Protein AF-A0A1H0DLA9-F1 (afdb_monomer_lite)

Foldseek 3Di:
DDKFKKKKWFFFQFDPPPDDDDFAADVLLVVLLVVCVVVPNDFFDDPVNVVSNFVSFQVFKWKWFADDPLCVVLFFPDDNGIFTFPGKGWQGWGCPVHSFTGTIIMTITIIDGNDDDPFFVSVVVSCVVSVPSLPRIFIGGQTPVRDTDGRSDDSPRIDMGTDDPVCVVDDDDPRPRD

pLDDT: mean 78.32, std 15.7, range [28.97, 94.25]

Radius of gyration: 17.25 Å; chains: 1; bounding box: 46×24×48 Å

Structure (mmCIF, N/CA/C/O backbone):
data_AF-A0A1H0DLA9-F1
#
_entry.id   AF-A0A1H0DLA9-F1
#
loop_
_atom_site.group_PDB
_atom_site.id
_atom_site.type_symbol
_atom_site.label_atom_id
_atom_site.label_alt_id
_atom_site.label_comp_id
_atom_site.label_asym_id
_atom_site.label_entity_id
_atom_site.label_seq_id
_atom_site.pdbx_PDB_ins_code
_atom_site.Cartn_x
_atom_site.Cartn_y
_atom_site.Cartn_z
_atom_site.occupancy
_atom_site.B_iso_or_equiv
_atom_site.auth_seq_id
_atom_site.auth_comp_id
_atom_site.auth_asym_id
_atom_site.auth_atom_id
_atom_site.pdbx_PDB_model_num
ATOM 1 N N . MET A 1 1 ? 17.122 -8.718 -19.135 1.00 86.19 1 MET A N 1
ATOM 2 C CA . MET A 1 1 ? 16.024 -8.644 -18.154 1.00 86.19 1 MET A CA 1
ATOM 3 C C . MET A 1 1 ? 16.635 -8.533 -16.787 1.00 86.19 1 MET A C 1
ATOM 5 O O . MET A 1 1 ? 17.401 -9.409 -16.398 1.00 86.19 1 MET A O 1
ATOM 9 N N . TYR A 1 2 ? 16.353 -7.417 -16.134 1.00 89.50 2 TYR A N 1
ATOM 10 C CA . TYR A 1 2 ? 16.947 -6.996 -14.878 1.00 89.50 2 TYR A CA 1
ATOM 11 C C . TYR A 1 2 ? 15.813 -6.833 -13.876 1.00 89.50 2 TYR A C 1
ATOM 13 O O . TYR A 1 2 ? 14.903 -6.043 -14.105 1.00 89.50 2 TYR A O 1
ATOM 21 N N . VAL A 1 3 ? 15.819 -7.644 -12.820 1.00 90.25 3 VAL A N 1
ATOM 22 C CA . VAL A 1 3 ? 14.791 -7.589 -11.777 1.00 90.25 3 VAL A CA 1
ATOM 23 C C . VAL A 1 3 ? 15.261 -6.629 -10.697 1.00 90.25 3 VAL A C 1
ATOM 25 O O . VAL A 1 3 ? 16.353 -6.801 -10.158 1.00 90.25 3 VAL A O 1
ATOM 28 N N . HIS A 1 4 ? 14.426 -5.649 -10.382 1.00 89.44 4 HIS A N 1
ATOM 29 C CA . HIS A 1 4 ? 14.660 -4.643 -9.362 1.00 89.44 4 HIS A CA 1
ATOM 30 C C . HIS A 1 4 ? 13.571 -4.733 -8.292 1.00 89.44 4 HIS A C 1
ATOM 32 O O . HIS A 1 4 ? 12.384 -4.857 -8.608 1.00 89.44 4 HIS A O 1
ATOM 38 N N . THR A 1 5 ? 13.983 -4.682 -7.027 1.00 91.38 5 THR A N 1
ATOM 39 C CA . THR A 1 5 ? 13.056 -4.519 -5.907 1.00 91.38 5 THR A CA 1
ATOM 40 C C . THR A 1 5 ? 12.785 -3.033 -5.723 1.00 91.38 5 THR A C 1
ATOM 42 O O . THR A 1 5 ? 13.721 -2.248 -5.567 1.00 91.38 5 THR A O 1
ATOM 45 N N . VAL A 1 6 ? 11.509 -2.664 -5.744 1.00 89.12 6 VAL A N 1
ATOM 46 C CA . VAL A 1 6 ? 11.050 -1.280 -5.614 1.00 89.12 6 VAL A CA 1
ATOM 47 C C . VAL A 1 6 ? 10.105 -1.187 -4.422 1.00 89.12 6 VAL A C 1
ATOM 49 O O . VAL A 1 6 ? 9.201 -2.012 -4.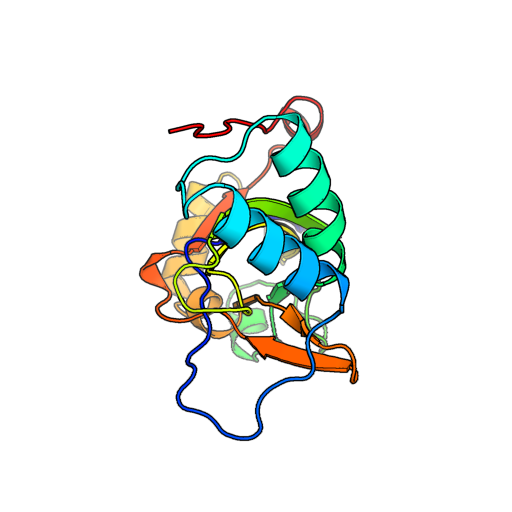297 1.00 89.12 6 VAL A O 1
ATOM 52 N N . ILE A 1 7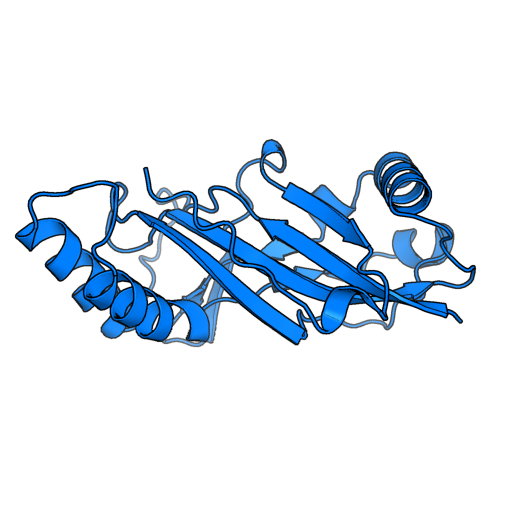 ? 10.290 -0.190 -3.560 1.00 90.00 7 ILE A N 1
ATOM 53 C CA . ILE A 1 7 ? 9.337 0.171 -2.508 1.00 90.00 7 ILE A CA 1
ATOM 54 C C . ILE A 1 7 ? 8.516 1.355 -2.981 1.00 90.00 7 ILE A C 1
ATOM 56 O O . ILE A 1 7 ? 9.065 2.404 -3.286 1.00 90.00 7 ILE A O 1
ATOM 60 N N . ALA A 1 8 ? 7.200 1.200 -2.981 1.00 86.88 8 ALA A N 1
ATOM 61 C CA . ALA A 1 8 ? 6.273 2.314 -3.063 1.00 86.88 8 ALA A CA 1
ATOM 62 C C . ALA A 1 8 ? 5.892 2.747 -1.647 1.00 86.88 8 ALA A C 1
ATOM 64 O O . ALA A 1 8 ? 5.373 1.951 -0.862 1.00 86.88 8 ALA A O 1
ATOM 65 N N . ARG A 1 9 ? 6.112 4.010 -1.312 1.00 87.19 9 ARG A N 1
ATOM 66 C CA . ARG A 1 9 ? 5.532 4.678 -0.155 1.00 87.19 9 ARG A CA 1
ATOM 67 C C . ARG A 1 9 ? 4.207 5.301 -0.567 1.00 87.19 9 ARG A C 1
ATOM 69 O O . ARG A 1 9 ? 4.165 6.262 -1.322 1.00 87.19 9 ARG A O 1
ATOM 76 N N . LEU A 1 10 ? 3.133 4.768 -0.011 1.00 85.00 10 LEU A N 1
ATOM 77 C CA . LEU A 1 10 ? 1.751 5.115 -0.314 1.00 85.00 10 LEU A CA 1
ATOM 78 C C . LEU A 1 10 ? 1.228 5.952 0.853 1.00 85.00 10 LEU A C 1
ATOM 80 O O . LEU A 1 10 ? 1.213 5.461 1.985 1.00 85.00 10 LEU A O 1
ATOM 84 N N . LYS A 1 11 ? 0.864 7.218 0.631 1.00 81.44 11 LYS A N 1
ATOM 85 C CA . LYS A 1 11 ? 0.416 8.123 1.704 1.00 81.44 11 LYS A CA 1
ATOM 86 C C . LYS A 1 11 ? -1.054 8.479 1.558 1.00 81.44 11 LYS A C 1
ATOM 88 O O . LYS A 1 11 ? -1.512 8.776 0.464 1.00 81.44 11 LYS A O 1
ATOM 93 N N . ASN A 1 12 ? -1.729 8.567 2.703 1.00 73.81 12 ASN A N 1
ATOM 94 C CA . ASN A 1 12 ? -3.066 9.147 2.853 1.00 73.81 12 ASN A CA 1
ATOM 95 C C . ASN A 1 12 ? -4.151 8.538 1.952 1.00 73.81 12 ASN A C 1
ATOM 97 O O . ASN A 1 12 ? -5.107 9.231 1.613 1.00 73.81 12 ASN A O 1
ATOM 101 N N . GLY A 1 13 ? -4.046 7.255 1.608 1.00 72.69 13 GLY A N 1
ATOM 102 C CA . GLY A 1 13 ? -5.104 6.593 0.857 1.00 72.69 13 GLY A CA 1
ATOM 103 C C . GLY A 1 13 ? -6.403 6.608 1.662 1.00 72.69 13 GLY A C 1
ATOM 104 O O . GLY A 1 13 ? -6.404 6.179 2.819 1.00 72.69 13 GLY A O 1
ATOM 105 N N . SER A 1 14 ? -7.488 7.139 1.095 1.00 67.94 14 SER A N 1
ATOM 106 C CA . SER A 1 14 ? -8.775 7.323 1.783 1.00 67.94 14 SER A CA 1
ATOM 107 C C . SER A 1 14 ? -9.962 7.133 0.846 1.00 67.94 14 SER A C 1
ATOM 109 O O . SER A 1 14 ? -9.882 7.482 -0.326 1.00 67.94 14 SER A O 1
ATOM 111 N N . ALA A 1 15 ? -11.052 6.582 1.389 1.00 62.69 15 ALA A N 1
ATOM 112 C CA . ALA A 1 15 ? -12.302 6.349 0.679 1.00 62.69 15 ALA A CA 1
ATOM 113 C C . ALA A 1 15 ? -12.973 7.632 0.240 1.00 62.69 15 ALA A C 1
ATOM 115 O O . ALA A 1 15 ? -13.315 8.474 1.070 1.00 62.69 15 ALA A O 1
ATOM 116 N N . ASP A 1 16 ? -13.231 7.718 -1.065 1.00 61.09 16 ASP A N 1
ATOM 117 C CA . ASP A 1 16 ? -14.283 8.574 -1.578 1.00 61.09 16 ASP A CA 1
ATOM 118 C C . ASP A 1 16 ? -15.630 7.953 -1.178 1.00 61.09 16 ASP A C 1
ATOM 120 O O . ASP A 1 16 ? -16.156 7.036 -1.804 1.00 61.09 16 ASP A O 1
ATOM 124 N N . LEU A 1 17 ? -16.158 8.407 -0.041 1.00 55.44 17 LEU A N 1
ATOM 125 C CA . LEU A 1 17 ? -17.400 7.906 0.557 1.00 55.44 17 LEU A CA 1
ATOM 126 C C . LEU A 1 17 ? -18.661 8.426 -0.156 1.00 55.44 17 LEU A C 1
ATOM 128 O O . LEU A 1 17 ? -19.755 8.356 0.408 1.00 55.44 17 LEU A O 1
ATOM 132 N N . THR A 1 18 ? -18.526 8.999 -1.355 1.00 56.22 18 THR A N 1
ATOM 133 C CA . THR A 1 18 ? -19.664 9.500 -2.137 1.00 56.22 18 THR A CA 1
ATOM 134 C C . THR A 1 18 ? -20.346 8.423 -2.985 1.00 56.22 18 THR A C 1
ATOM 136 O O . THR A 1 18 ? -21.445 8.668 -3.488 1.00 56.22 18 THR A O 1
ATOM 139 N N . GLU A 1 19 ? -19.758 7.227 -3.098 1.00 53.44 19 GLU A N 1
ATOM 140 C CA . GLU A 1 19 ? -20.277 6.132 -3.924 1.00 53.44 19 GLU A CA 1
ATOM 141 C C . GLU A 1 19 ? -21.130 5.121 -3.129 1.00 53.44 19 GLU A C 1
ATOM 143 O O . GLU A 1 19 ? -20.795 4.712 -2.017 1.00 53.44 19 GLU A O 1
ATOM 148 N N . ASP A 1 20 ? -22.258 4.715 -3.720 1.00 52.84 20 ASP A N 1
ATOM 149 C CA . ASP A 1 20 ? -23.177 3.677 -3.229 1.00 52.84 20 ASP A CA 1
ATOM 150 C C . ASP A 1 20 ? -23.024 2.456 -4.163 1.00 52.84 20 ASP A C 1
ATOM 152 O O . ASP A 1 20 ? -23.007 2.649 -5.386 1.00 52.84 20 ASP A O 1
ATOM 156 N N . PRO A 1 21 ? -22.920 1.204 -3.672 1.00 57.09 21 PRO A N 1
ATOM 157 C CA . PRO A 1 21 ? -23.292 0.709 -2.346 1.00 57.09 21 PRO A CA 1
ATOM 158 C C . PRO A 1 21 ? -22.235 0.875 -1.243 1.00 57.09 21 PRO A C 1
ATOM 160 O O . PRO A 1 21 ? -21.035 0.778 -1.478 1.00 57.09 21 PRO A O 1
ATOM 163 N N . THR A 1 22 ? -22.705 0.998 0.004 1.00 64.50 22 THR A N 1
ATOM 164 C CA . THR A 1 22 ? -21.841 0.950 1.200 1.00 64.50 22 THR A CA 1
ATOM 165 C C . THR A 1 22 ? -21.067 -0.385 1.277 1.00 64.50 22 THR A C 1
ATOM 167 O O . THR A 1 22 ? -21.701 -1.444 1.307 1.00 64.50 22 THR A O 1
ATOM 170 N N . PRO A 1 23 ? -19.724 -0.368 1.366 1.00 67.38 23 PRO A N 1
ATOM 171 C CA . PRO A 1 23 ? -18.901 -1.578 1.329 1.00 67.38 23 PRO A CA 1
ATOM 172 C C . PRO A 1 23 ? -19.047 -2.464 2.579 1.00 67.38 23 PRO A C 1
ATOM 174 O O . PRO A 1 23 ? -19.209 -1.971 3.701 1.00 67.38 23 PRO A O 1
ATOM 177 N N . ILE A 1 24 ? -18.932 -3.790 2.403 1.00 76.75 24 ILE A N 1
ATOM 178 C CA . ILE A 1 24 ? -18.929 -4.758 3.514 1.00 76.75 24 ILE A CA 1
ATOM 179 C C . ILE A 1 24 ? -17.506 -4.893 4.060 1.00 76.75 24 ILE A C 1
ATOM 181 O O . ILE A 1 24 ? -16.666 -5.622 3.527 1.00 76.75 24 ILE A O 1
ATOM 185 N N . LEU A 1 25 ? -17.235 -4.183 5.153 1.00 77.06 25 LEU A N 1
ATOM 186 C CA . LEU A 1 25 ? -15.917 -4.186 5.778 1.00 77.06 25 LEU A CA 1
ATOM 187 C C . LEU A 1 25 ? -15.705 -5.408 6.678 1.00 77.06 25 LEU A C 1
ATOM 189 O O . LEU A 1 25 ? -16.633 -5.840 7.369 1.00 77.06 25 LEU A O 1
ATOM 193 N N . PRO A 1 26 ? -14.467 -5.922 6.761 1.00 82.94 26 PRO A N 1
ATOM 194 C CA . PRO A 1 26 ? -14.133 -6.977 7.702 1.00 82.94 26 PRO A CA 1
ATOM 195 C C . PRO A 1 26 ? -14.447 -6.570 9.155 1.00 82.94 26 PRO A C 1
ATOM 197 O O . PRO A 1 26 ? -14.106 -5.458 9.569 1.00 82.94 26 PRO A O 1
ATOM 200 N N . PRO A 1 27 ? -14.989 -7.473 9.998 1.00 86.06 27 PRO A N 1
ATOM 201 C CA . PRO A 1 27 ? -15.303 -7.174 11.400 1.00 86.06 27 PRO A CA 1
ATOM 202 C C . PRO A 1 27 ? -14.125 -6.614 12.213 1.00 86.06 27 PRO A C 1
ATOM 204 O O . PRO A 1 27 ? -14.321 -5.818 13.131 1.00 86.06 27 PRO A O 1
ATOM 207 N N . ALA A 1 28 ? -12.896 -7.006 11.865 1.00 87.81 28 ALA A N 1
ATOM 208 C CA . ALA A 1 28 ? -11.677 -6.525 12.510 1.00 87.81 28 ALA A CA 1
ATOM 209 C C . ALA A 1 28 ? -11.460 -5.012 12.309 1.00 87.81 28 ALA A C 1
ATOM 211 O O . ALA A 1 28 ? -10.977 -4.333 13.217 1.00 87.81 28 ALA A O 1
ATOM 212 N N . ILE A 1 29 ? -11.879 -4.471 11.160 1.00 88.44 29 ILE A N 1
ATOM 213 C CA . ILE A 1 29 ? -11.803 -3.041 10.846 1.00 88.44 29 ILE A CA 1
ATOM 214 C C . ILE A 1 29 ? -12.765 -2.253 11.747 1.00 88.44 29 ILE A C 1
ATOM 216 O O . ILE A 1 29 ? -12.348 -1.294 12.397 1.00 88.44 29 ILE A O 1
ATOM 220 N N . PHE A 1 30 ? -14.006 -2.726 11.914 1.00 88.31 30 PHE A N 1
ATOM 221 C CA . PHE A 1 30 ? -14.969 -2.119 12.846 1.00 88.31 30 PHE A CA 1
ATOM 222 C C . PHE A 1 30 ? -14.485 -2.147 14.303 1.00 88.31 30 PHE A C 1
ATOM 224 O O . PHE A 1 30 ? -14.713 -1.208 15.066 1.00 88.31 30 PHE A O 1
ATOM 231 N N . GLN A 1 31 ? -13.788 -3.209 14.716 1.00 90.94 31 GLN A N 1
ATOM 232 C CA . GLN A 1 31 ? -13.202 -3.272 16.057 1.00 90.94 31 GLN A CA 1
ATOM 233 C C . GLN A 1 31 ? -12.095 -2.225 16.249 1.00 90.94 31 GLN A C 1
ATOM 235 O O . GLN A 1 31 ? -12.008 -1.625 17.321 1.00 90.94 31 GLN A O 1
ATOM 240 N N . CYS A 1 32 ? -11.279 -1.971 15.221 1.00 92.38 32 CYS A N 1
ATOM 241 C CA . CYS A 1 32 ? -10.272 -0.909 15.246 1.00 92.38 32 CYS A CA 1
ATOM 242 C C . CYS A 1 32 ? -10.908 0.487 15.306 1.00 92.38 32 CYS A C 1
ATOM 244 O O . CYS A 1 32 ? -10.464 1.320 16.099 1.00 92.38 32 CYS A O 1
ATOM 246 N N . GLU A 1 33 ? -11.972 0.727 14.536 1.00 91.44 33 GLU A N 1
ATOM 247 C CA . GLU A 1 33 ? -12.733 1.979 14.577 1.00 91.44 33 GLU A CA 1
ATOM 248 C C . GLU A 1 33 ? -13.316 2.220 15.978 1.00 91.44 33 GLU A C 1
ATOM 250 O O . GLU A 1 33 ? -13.123 3.281 16.574 1.00 91.44 33 GLU A O 1
ATOM 255 N N . LYS A 1 34 ? -13.960 1.206 16.567 1.00 91.94 34 LYS A N 1
ATOM 256 C CA . LYS A 1 34 ? -14.512 1.298 17.923 1.00 91.94 34 LYS A CA 1
ATOM 257 C C . LYS A 1 34 ? -13.426 1.586 18.960 1.00 91.94 34 LYS A C 1
ATOM 259 O O . LYS A 1 34 ? -13.598 2.469 19.799 1.00 91.94 34 LYS A O 1
ATOM 264 N N . LEU A 1 35 ? -12.286 0.899 18.872 1.00 93.06 35 LEU A N 1
ATOM 265 C CA . LEU A 1 35 ? -11.129 1.161 19.729 1.00 93.06 35 LEU A CA 1
ATOM 266 C C . LEU A 1 35 ? -10.632 2.609 19.574 1.00 93.06 35 LEU A C 1
ATOM 268 O O . LEU A 1 35 ? -10.275 3.252 20.565 1.00 93.06 35 LEU A O 1
ATOM 272 N N . TRP A 1 36 ? -10.629 3.140 18.346 1.00 92.25 36 TRP A N 1
ATOM 273 C CA . TRP A 1 36 ? -10.286 4.534 18.056 1.00 92.25 36 TRP A CA 1
ATOM 274 C C . TRP A 1 36 ? -11.281 5.538 18.663 1.00 92.25 36 TRP A C 1
ATOM 276 O O . TRP A 1 36 ? -10.884 6.591 19.175 1.00 92.25 36 TRP A O 1
ATOM 286 N N . GLN A 1 37 ? -12.570 5.204 18.677 1.00 91.06 37 GLN A N 1
ATOM 287 C CA . GLN A 1 37 ? -13.597 6.014 19.330 1.00 91.06 37 GLN A CA 1
ATOM 288 C C . GLN A 1 37 ? -13.459 5.980 20.864 1.00 91.06 37 GLN A C 1
ATOM 290 O O . GLN A 1 37 ? -13.433 7.037 21.497 1.00 91.06 37 GLN A O 1
ATOM 295 N N . GLU A 1 38 ? -13.293 4.795 21.462 1.00 92.88 38 GLU A N 1
ATOM 296 C CA . GLU A 1 38 ? -13.195 4.589 22.919 1.00 92.88 38 GLU A CA 1
ATOM 297 C C . GLU A 1 38 ? -11.980 5.297 23.544 1.00 92.88 38 GLU A C 1
ATOM 299 O O . GLU A 1 38 ? -12.041 5.784 24.674 1.00 92.88 38 GLU A O 1
ATOM 304 N N . ARG A 1 39 ? -10.883 5.438 22.792 1.00 89.44 39 ARG A N 1
ATOM 305 C CA . ARG A 1 39 ? -9.683 6.186 23.217 1.00 89.44 39 ARG A CA 1
ATOM 306 C C . ARG A 1 39 ? -9.783 7.707 23.034 1.00 89.44 39 ARG A C 1
ATOM 308 O O . ARG A 1 39 ? -8.787 8.409 23.231 1.00 89.44 39 ARG A O 1
ATOM 315 N N . GLY A 1 40 ? -10.946 8.218 22.629 1.00 90.62 40 GLY A N 1
ATOM 316 C CA . GLY A 1 40 ? -11.187 9.645 22.426 1.00 90.62 40 GLY A CA 1
ATOM 317 C C . GLY A 1 40 ? -10.586 10.199 21.135 1.00 90.62 40 GLY A C 1
ATOM 318 O O . GLY A 1 40 ? -10.125 11.338 21.135 1.00 90.62 40 GLY A O 1
ATOM 319 N N . ARG A 1 41 ? -10.563 9.405 20.052 1.00 88.38 41 ARG A N 1
ATOM 320 C CA . ARG A 1 41 ? -10.183 9.849 18.694 1.00 88.38 41 ARG A CA 1
ATOM 321 C C . ARG A 1 41 ? -8.776 10.451 18.591 1.00 88.38 41 ARG A C 1
ATOM 323 O O . ARG A 1 41 ? -8.526 11.396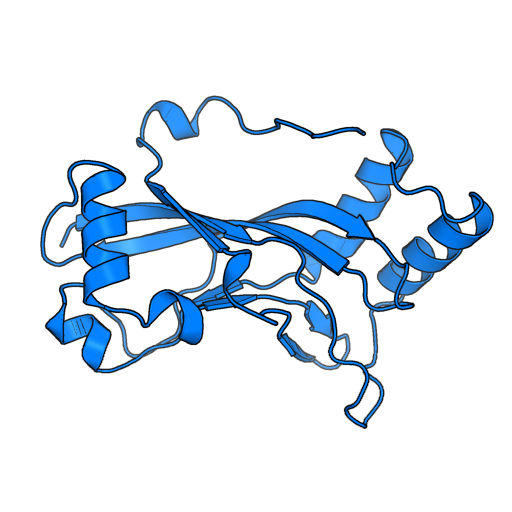 17.847 1.00 88.38 41 ARG A O 1
ATOM 330 N N . ARG A 1 42 ? -7.835 9.923 19.377 1.00 86.19 42 ARG A N 1
ATOM 331 C CA . ARG A 1 42 ? -6.430 10.359 19.343 1.00 86.19 42 ARG A CA 1
ATOM 332 C C . ARG A 1 42 ? -5.766 9.933 18.033 1.00 86.19 42 ARG A C 1
ATOM 334 O O . ARG A 1 42 ? -5.995 8.821 17.565 1.00 86.19 42 ARG A O 1
ATOM 341 N N . ARG A 1 43 ? -4.901 10.799 17.495 1.00 81.19 43 ARG A N 1
ATOM 342 C CA . ARG A 1 43 ? -4.171 10.566 16.236 1.00 81.19 43 ARG A CA 1
ATOM 343 C C . ARG A 1 43 ? -3.146 9.434 16.339 1.00 81.19 43 ARG A C 1
ATOM 345 O O . ARG A 1 43 ? -3.154 8.528 15.520 1.00 81.19 43 ARG A O 1
ATOM 352 N N . SER A 1 44 ? -2.301 9.449 17.366 1.00 86.25 44 SER A N 1
ATOM 353 C CA . SER A 1 44 ? -1.260 8.434 17.567 1.00 86.25 44 SER A CA 1
ATOM 354 C C . SER A 1 44 ? -1.795 7.212 18.290 1.00 86.25 44 SER A C 1
ATOM 356 O O . SER A 1 44 ? -2.633 7.358 19.172 1.00 86.25 44 SER A O 1
ATOM 358 N N . TRP A 1 45 ? -1.312 6.011 17.968 1.00 87.62 45 TRP A N 1
ATOM 359 C CA . TRP A 1 45 ? -1.630 4.750 18.655 1.00 87.62 45 TRP A CA 1
ATOM 360 C C . TRP A 1 45 ? -0.590 4.422 19.733 1.00 87.62 45 TRP A C 1
ATOM 362 O O . TRP A 1 45 ? 0.590 4.720 19.564 1.00 87.62 45 TRP A O 1
ATOM 372 N N . SER A 1 46 ? -0.995 3.795 20.847 1.00 91.75 46 SER A N 1
ATOM 373 C CA . SER A 1 46 ? 0.001 3.190 21.745 1.00 91.75 46 SER A CA 1
ATOM 374 C C . SER A 1 46 ? 0.647 1.984 21.055 1.00 91.75 46 SER A C 1
ATOM 376 O O . SER A 1 46 ? 0.049 1.400 20.157 1.00 91.75 46 SER A O 1
ATOM 378 N N . LYS A 1 47 ? 1.846 1.568 21.479 1.00 91.12 47 LYS A N 1
ATOM 379 C CA . LYS A 1 47 ? 2.581 0.468 20.828 1.00 91.12 47 LYS A CA 1
ATOM 380 C C . LYS A 1 47 ? 1.767 -0.831 20.717 1.00 91.12 47 LYS A C 1
ATOM 382 O O . LYS A 1 47 ? 1.768 -1.467 19.670 1.00 91.12 47 LYS A O 1
ATOM 387 N N . GLU A 1 48 ? 1.068 -1.213 21.783 1.00 92.44 48 GLU A N 1
ATOM 388 C CA . GLU A 1 48 ? 0.239 -2.427 21.815 1.00 92.44 48 GLU A CA 1
ATOM 389 C C . GLU A 1 48 ? -1.000 -2.296 20.925 1.00 92.44 48 GLU A C 1
ATOM 391 O O . GLU A 1 48 ? -1.318 -3.205 20.163 1.00 92.44 48 GLU A O 1
ATOM 396 N N . GLN A 1 49 ? -1.664 -1.136 20.967 1.00 91.44 49 GLN A N 1
ATOM 397 C CA . GLN A 1 49 ? -2.820 -0.861 20.113 1.00 91.44 49 GLN A CA 1
ATOM 398 C C . GLN A 1 49 ? -2.419 -0.808 18.641 1.00 91.44 49 GLN A C 1
ATOM 400 O O . GLN A 1 49 ? -3.141 -1.318 17.797 1.00 91.44 49 GLN A O 1
ATOM 405 N N . TRP A 1 50 ? -1.257 -0.234 18.334 1.00 93.38 50 TRP A N 1
ATOM 406 C CA . TRP A 1 50 ? -0.727 -0.196 16.981 1.00 93.38 50 TRP A CA 1
ATOM 407 C C . TRP A 1 50 ? -0.442 -1.596 16.452 1.00 93.38 50 TRP A C 1
ATOM 409 O O . TRP A 1 50 ? -0.839 -1.910 15.338 1.00 93.38 50 TRP A O 1
ATOM 419 N N . ALA A 1 51 ? 0.182 -2.459 17.258 1.00 92.81 51 ALA A N 1
ATOM 420 C CA . ALA A 1 51 ? 0.420 -3.846 16.870 1.00 92.81 51 ALA A CA 1
ATOM 421 C C . ALA A 1 51 ? -0.890 -4.583 16.545 1.00 92.81 51 ALA A C 1
ATOM 423 O O . ALA A 1 51 ? -0.939 -5.319 15.561 1.00 92.81 51 ALA A O 1
ATOM 424 N N . TYR A 1 52 ? -1.944 -4.343 17.334 1.00 94.06 52 TYR A N 1
ATOM 425 C CA . TYR A 1 52 ? -3.283 -4.874 17.080 1.00 94.06 52 TYR A CA 1
ATOM 426 C C . TYR A 1 52 ? -3.914 -4.308 15.799 1.00 94.06 52 TYR A C 1
ATOM 428 O O . TYR A 1 52 ? -4.374 -5.069 14.955 1.00 94.06 52 TYR A O 1
ATOM 436 N N . VAL A 1 53 ? -3.915 -2.982 15.629 1.00 93.75 53 VAL A N 1
ATOM 437 C CA . VAL A 1 53 ? -4.462 -2.325 14.430 1.00 93.75 53 VAL A CA 1
ATOM 438 C C . VAL A 1 53 ? -3.750 -2.842 13.187 1.00 93.75 53 VAL A C 1
ATOM 440 O O . VAL A 1 53 ? -4.393 -3.225 12.218 1.00 93.75 53 VAL A O 1
ATOM 443 N N . ARG A 1 54 ? -2.423 -2.934 13.239 1.00 94.25 54 ARG A N 1
ATOM 444 C CA . ARG A 1 54 ? -1.607 -3.423 12.138 1.00 94.25 54 ARG A CA 1
ATOM 445 C C . ARG A 1 54 ? -1.965 -4.858 11.751 1.00 94.25 54 ARG A C 1
ATOM 447 O O . ARG A 1 54 ? -2.252 -5.105 10.586 1.00 94.25 54 ARG A O 1
ATOM 454 N N . SER A 1 55 ? -2.022 -5.783 12.713 1.00 93.25 55 SER A N 1
ATOM 455 C CA . SER A 1 55 ? -2.377 -7.180 12.424 1.00 93.25 55 SER A CA 1
ATOM 456 C C . SER A 1 55 ? -3.821 -7.359 11.952 1.00 93.25 55 SER A C 1
ATOM 458 O O . SER A 1 55 ? -4.114 -8.334 11.263 1.00 93.25 55 SER A O 1
ATOM 460 N N . ALA A 1 56 ? -4.717 -6.439 12.315 1.00 92.94 56 ALA A N 1
ATOM 461 C CA . ALA A 1 56 ? -6.107 -6.446 11.886 1.00 92.94 56 ALA A CA 1
ATOM 462 C C . ALA A 1 56 ? -6.313 -5.844 10.489 1.00 92.94 56 ALA A C 1
ATOM 464 O O . ALA A 1 56 ? -7.191 -6.320 9.778 1.00 92.94 56 ALA A O 1
ATOM 465 N N . VAL A 1 57 ? -5.545 -4.812 10.119 1.00 91.38 57 VAL A N 1
ATOM 466 C CA . VAL A 1 57 ? -5.734 -3.999 8.903 1.00 91.38 57 VAL A CA 1
ATOM 467 C C . VAL A 1 57 ? -4.868 -4.492 7.740 1.00 91.38 57 VAL A C 1
ATOM 469 O O . VAL A 1 57 ? -5.391 -4.648 6.641 1.00 91.38 57 VAL A O 1
ATOM 472 N N . GLU A 1 58 ? -3.579 -4.785 7.964 1.00 92.31 58 GLU A N 1
ATOM 473 C CA . GLU A 1 58 ? -2.631 -5.190 6.903 1.00 92.31 58 GLU A CA 1
ATOM 474 C C . GLU A 1 58 ? -3.109 -6.352 6.016 1.00 92.31 58 GLU A C 1
ATOM 476 O O . GLU A 1 58 ? -2.929 -6.256 4.804 1.00 92.31 58 GLU A O 1
ATOM 481 N N . PRO A 1 59 ? -3.743 -7.424 6.542 1.00 91.69 59 PRO A N 1
ATOM 482 C CA . PRO A 1 59 ? -4.184 -8.549 5.711 1.00 91.69 59 PRO A CA 1
ATOM 483 C C . PRO A 1 59 ? -5.227 -8.184 4.650 1.00 91.69 59 PRO A C 1
ATOM 485 O O . PRO A 1 59 ? -5.428 -8.940 3.701 1.00 91.69 59 PRO A O 1
ATOM 488 N N . TRP A 1 60 ? -5.901 -7.049 4.827 1.00 90.00 60 TRP A N 1
ATOM 489 C CA . TRP A 1 60 ? -6.916 -6.551 3.906 1.00 90.00 60 TRP A CA 1
ATOM 490 C C . TRP A 1 60 ? -6.343 -5.569 2.898 1.00 90.00 60 TRP A C 1
ATOM 492 O O . TRP A 1 60 ? -7.066 -5.151 2.007 1.00 90.00 60 TRP A O 1
ATOM 502 N N . LEU A 1 61 ? -5.072 -5.190 3.010 1.00 90.12 61 LEU A N 1
ATOM 503 C CA . LEU A 1 61 ? -4.465 -4.279 2.056 1.00 90.12 61 LEU A CA 1
ATOM 504 C C . LEU A 1 61 ? -4.095 -5.008 0.769 1.00 90.12 61 LEU A C 1
ATOM 506 O O . LEU A 1 61 ? -3.644 -6.158 0.780 1.00 90.12 61 LEU A O 1
ATOM 510 N N . TYR A 1 62 ? -4.234 -4.306 -0.346 1.00 90.88 62 TYR A N 1
ATOM 511 C CA . TYR A 1 62 ? -3.643 -4.705 -1.612 1.00 90.88 62 TYR A CA 1
ATOM 512 C C . TYR A 1 62 ? -2.911 -3.522 -2.229 1.00 90.88 62 TYR A C 1
ATOM 514 O O . TYR A 1 62 ? -3.285 -2.374 -2.019 1.00 90.88 62 TYR A O 1
ATOM 522 N N . ALA A 1 63 ? -1.876 -3.826 -3.001 1.00 89.88 63 ALA A N 1
ATOM 523 C CA . ALA A 1 63 ? -1.202 -2.882 -3.867 1.00 89.88 63 ALA A CA 1
ATOM 524 C C . ALA A 1 63 ? -0.810 -3.634 -5.139 1.00 89.88 63 ALA A C 1
ATOM 526 O O . ALA A 1 63 ? -0.263 -4.743 -5.064 1.00 89.88 63 ALA A O 1
ATOM 527 N N . ARG A 1 64 ? -1.127 -3.070 -6.299 1.00 90.81 64 ARG A N 1
ATOM 528 C CA . ARG A 1 64 ? -0.791 -3.656 -7.595 1.00 90.81 64 ARG A CA 1
ATOM 529 C C . ARG A 1 64 ? -0.529 -2.581 -8.629 1.00 90.81 64 ARG A C 1
ATOM 531 O O . ARG A 1 64 ? -1.057 -1.486 -8.524 1.00 90.81 64 ARG A O 1
ATOM 538 N N . ILE A 1 65 ? 0.257 -2.939 -9.629 1.00 87.62 65 ILE A N 1
ATOM 539 C CA . ILE A 1 65 ? 0.500 -2.115 -10.805 1.00 87.62 65 ILE A CA 1
ATOM 540 C C . ILE A 1 65 ? -0.210 -2.803 -11.971 1.00 87.62 65 ILE A C 1
ATOM 542 O O . ILE A 1 65 ? 0.121 -3.950 -12.291 1.00 87.62 65 ILE A O 1
ATOM 546 N N . GLU A 1 66 ? -1.227 -2.158 -12.537 1.00 86.50 66 GLU A N 1
ATOM 547 C CA . GLU A 1 66 ? -1.979 -2.683 -13.684 1.00 86.50 66 GLU A CA 1
ATOM 548 C C . GLU A 1 66 ? -1.120 -2.724 -14.960 1.00 86.50 66 GLU A C 1
ATOM 550 O O . GLU A 1 66 ? -0.122 -2.017 -15.023 1.00 86.50 66 GLU A O 1
ATOM 555 N N . PRO A 1 67 ? -1.438 -3.558 -15.971 1.00 78.31 67 PRO A N 1
ATOM 556 C CA . PRO A 1 67 ? -0.809 -3.501 -17.291 1.00 78.31 67 PRO A CA 1
ATOM 557 C C . PRO A 1 67 ? -1.261 -2.302 -18.122 1.00 78.31 67 PRO A C 1
ATOM 559 O O . PRO A 1 67 ? -2.455 -2.106 -18.293 1.00 78.31 67 PRO A O 1
ATOM 562 N N . GLU A 1 68 ? -0.317 -1.647 -18.798 1.00 73.81 68 GLU A N 1
ATOM 563 C CA . GLU A 1 68 ? -0.569 -0.747 -19.925 1.00 73.81 68 GLU A CA 1
ATOM 564 C C . GLU A 1 68 ? 0.425 -1.044 -21.053 1.00 73.81 68 GLU A C 1
ATOM 566 O O . GLU A 1 68 ? 1.567 -1.467 -20.823 1.00 73.81 68 GLU A O 1
ATOM 571 N N . ASP A 1 69 ? 0.013 -0.799 -22.296 1.00 69.25 69 ASP A N 1
ATOM 572 C CA . ASP A 1 69 ? 0.849 -1.038 -23.482 1.00 69.25 69 ASP A CA 1
ATOM 573 C C . ASP A 1 69 ? 2.145 -0.201 -23.455 1.00 69.25 69 ASP A C 1
ATOM 575 O O . ASP A 1 69 ? 3.219 -0.673 -23.850 1.00 69.25 69 ASP A O 1
ATOM 579 N N . VAL A 1 70 ? 2.066 1.002 -22.877 1.00 67.62 70 VAL A N 1
ATOM 580 C CA . VAL A 1 70 ? 3.164 1.971 -22.717 1.00 67.62 70 VAL A CA 1
ATOM 581 C C . VAL A 1 70 ? 4.303 1.432 -21.829 1.00 67.62 70 VAL A C 1
ATOM 583 O O . VAL A 1 70 ? 5.444 1.897 -21.923 1.00 67.62 70 VAL A O 1
ATOM 586 N N . HIS A 1 71 ? 4.055 0.398 -21.012 1.00 67.25 71 HIS A N 1
ATOM 587 C CA . HIS A 1 71 ? 5.082 -0.218 -20.154 1.00 67.25 71 HIS A CA 1
ATOM 588 C C . HIS A 1 71 ? 6.198 -0.844 -20.982 1.00 67.25 71 HIS A C 1
ATOM 590 O O . HIS A 1 71 ? 7.381 -0.666 -20.677 1.00 67.25 71 HIS A O 1
ATOM 596 N N . ARG A 1 72 ? 5.821 -1.529 -22.071 1.00 64.69 72 ARG A N 1
ATOM 597 C CA . ARG A 1 72 ? 6.776 -2.184 -22.973 1.00 64.69 72 ARG A CA 1
ATOM 598 C C . ARG A 1 72 ? 7.623 -1.165 -23.724 1.00 64.69 72 ARG A C 1
ATOM 600 O O . ARG A 1 72 ? 8.813 -1.399 -23.908 1.00 64.69 72 ARG A O 1
ATOM 607 N N . GLU A 1 73 ? 7.025 -0.049 -24.132 1.00 72.00 73 GLU A N 1
ATOM 608 C CA . GLU A 1 73 ? 7.707 0.999 -24.901 1.00 72.00 73 GLU A CA 1
ATOM 609 C C . GLU A 1 73 ? 8.815 1.686 -24.093 1.00 72.00 73 GLU A C 1
ATOM 611 O O . GLU A 1 73 ? 9.826 2.101 -24.657 1.00 72.00 73 GLU A O 1
ATOM 616 N N . ASN A 1 74 ? 8.669 1.727 -22.766 1.00 74.75 74 ASN A N 1
ATOM 617 C CA . ASN A 1 74 ? 9.598 2.413 -21.870 1.00 74.75 74 ASN A CA 1
ATOM 618 C C . ASN A 1 74 ? 10.537 1.476 -21.100 1.00 74.75 74 ASN A C 1
ATOM 620 O O . ASN A 1 74 ? 11.270 1.916 -20.209 1.00 74.75 74 ASN A O 1
ATOM 624 N N . GLY A 1 75 ? 10.568 0.197 -21.477 1.00 77.94 75 GLY A N 1
ATOM 625 C CA . GLY A 1 75 ? 11.533 -0.778 -20.977 1.00 77.94 75 GLY A CA 1
ATOM 626 C C . GLY A 1 75 ? 11.125 -1.510 -19.699 1.00 77.94 75 GLY A C 1
ATOM 627 O O . GLY A 1 75 ? 11.910 -2.318 -19.205 1.00 77.94 75 GLY A O 1
ATOM 628 N N . LEU A 1 76 ? 9.908 -1.304 -19.176 1.00 83.69 76 LEU A N 1
ATOM 629 C CA . LEU A 1 76 ? 9.344 -2.195 -18.161 1.00 83.69 76 LEU A CA 1
ATOM 630 C C . LEU A 1 76 ? 8.820 -3.447 -18.867 1.00 83.69 76 LEU A C 1
ATOM 632 O O . LEU A 1 76 ? 7.866 -3.417 -19.648 1.00 83.69 76 LEU A O 1
ATOM 636 N N . TRP A 1 77 ? 9.452 -4.584 -18.598 1.00 78.06 77 TRP A N 1
ATOM 637 C CA . TRP A 1 77 ? 9.009 -5.850 -19.145 1.00 78.06 77 TRP A CA 1
ATOM 638 C C . TRP A 1 77 ? 7.739 -6.308 -18.437 1.00 78.06 77 TRP A C 1
ATOM 640 O O . TRP A 1 77 ? 7.762 -6.893 -17.355 1.00 78.06 77 TRP A O 1
ATOM 650 N N . HIS A 1 78 ? 6.617 -6.013 -19.081 1.00 66.94 78 HIS A N 1
ATOM 651 C CA . HIS A 1 78 ? 5.298 -6.260 -18.535 1.00 66.94 78 HIS A CA 1
ATOM 652 C C . HIS A 1 78 ? 4.703 -7.575 -19.067 1.00 66.94 78 HIS A C 1
ATOM 654 O O . HIS A 1 78 ? 4.581 -7.783 -20.282 1.00 66.94 78 HIS A O 1
ATOM 660 N N . SER A 1 79 ? 4.312 -8.467 -18.151 1.00 62.16 79 SER A N 1
ATOM 661 C CA . SER A 1 79 ? 3.438 -9.614 -18.452 1.00 62.16 79 SER A CA 1
ATOM 662 C C . SER A 1 79 ? 2.005 -9.114 -18.636 1.00 62.16 79 SER A C 1
ATOM 664 O O . SER A 1 79 ? 1.665 -8.124 -18.031 1.00 62.16 79 SER A O 1
ATOM 666 N N . GLU A 1 80 ? 1.119 -9.740 -19.401 1.00 75.88 80 GLU A N 1
ATOM 667 C CA . GLU A 1 80 ? -0.270 -9.250 -19.613 1.00 75.88 80 GLU A CA 1
ATOM 668 C C . GLU A 1 80 ? -1.173 -9.280 -18.346 1.00 75.88 80 GLU A C 1
ATOM 670 O O . GLU A 1 80 ? -2.388 -9.410 -18.430 1.00 75.88 80 GLU A O 1
ATOM 675 N N . ARG A 1 81 ? -0.585 -9.234 -17.146 1.00 84.19 81 ARG A N 1
ATOM 676 C CA . ARG A 1 81 ? -1.212 -9.335 -15.830 1.00 84.19 81 ARG A CA 1
ATOM 677 C C . ARG A 1 81 ? -0.639 -8.282 -14.891 1.00 84.19 81 ARG A C 1
ATOM 679 O O . ARG A 1 81 ? 0.550 -7.983 -14.978 1.00 84.19 81 ARG A O 1
ATOM 686 N N . ALA A 1 82 ? -1.469 -7.814 -13.963 1.00 88.38 82 ALA A N 1
ATOM 687 C CA . ALA A 1 82 ? -1.063 -6.882 -12.921 1.00 88.38 82 ALA A CA 1
ATOM 688 C C . ALA A 1 82 ? 0.090 -7.430 -12.063 1.00 88.38 82 ALA A C 1
ATOM 690 O O . ALA A 1 82 ? 0.087 -8.600 -11.655 1.00 88.38 82 ALA A O 1
ATOM 691 N N . ILE A 1 83 ? 1.049 -6.564 -11.744 1.00 90.31 83 ILE A N 1
ATOM 692 C CA . ILE A 1 83 ? 2.168 -6.865 -10.852 1.00 90.31 83 ILE A CA 1
ATOM 693 C C . ILE A 1 83 ? 1.697 -6.639 -9.418 1.00 90.31 83 ILE A C 1
ATOM 695 O O . ILE A 1 83 ? 1.427 -5.516 -9.008 1.00 90.31 83 ILE A O 1
ATOM 699 N N . GLN A 1 84 ? 1.590 -7.717 -8.647 1.00 92.94 84 GLN A N 1
ATOM 700 C CA . GLN A 1 84 ? 1.174 -7.649 -7.247 1.00 92.94 84 GLN A CA 1
ATOM 701 C C . GLN A 1 84 ? 2.350 -7.260 -6.349 1.00 92.94 84 GLN A C 1
ATOM 703 O O . GLN A 1 84 ? 3.471 -7.741 -6.548 1.00 92.94 84 GLN A O 1
ATOM 708 N N . ALA A 1 85 ? 2.080 -6.460 -5.318 1.00 92.31 85 ALA A N 1
ATOM 709 C CA . ALA A 1 85 ? 3.038 -6.262 -4.243 1.00 92.31 85 ALA A CA 1
ATOM 710 C C . ALA A 1 85 ? 3.337 -7.597 -3.539 1.00 92.31 85 ALA A C 1
ATOM 712 O O . ALA A 1 85 ? 2.446 -8.407 -3.270 1.00 92.31 85 ALA A O 1
ATOM 713 N N . ARG A 1 86 ? 4.610 -7.831 -3.227 1.00 93.50 86 ARG A N 1
ATOM 714 C CA . ARG A 1 86 ? 5.096 -9.009 -2.497 1.00 93.50 86 ARG A CA 1
ATOM 715 C C . ARG A 1 86 ? 4.859 -8.894 -1.002 1.00 93.50 86 ARG A C 1
ATOM 717 O O . ARG A 1 86 ? 4.665 -9.906 -0.332 1.00 93.50 86 ARG A O 1
ATOM 724 N N . SER A 1 87 ? 4.904 -7.673 -0.488 1.00 92.12 87 SER A N 1
ATOM 725 C CA . SER A 1 87 ? 4.596 -7.361 0.899 1.00 92.12 87 SER A CA 1
ATOM 726 C C . SER A 1 87 ? 4.030 -5.950 1.006 1.00 92.12 87 SER A C 1
ATOM 728 O O . SER A 1 87 ? 4.306 -5.099 0.159 1.00 92.12 87 SER A O 1
ATOM 730 N N . ILE A 1 88 ? 3.215 -5.726 2.035 1.00 92.19 88 ILE A N 1
ATOM 731 C CA . ILE A 1 88 ? 2.666 -4.418 2.382 1.00 92.19 88 ILE A CA 1
ATOM 732 C C . ILE A 1 88 ? 2.851 -4.230 3.885 1.00 92.19 88 ILE A C 1
ATOM 734 O O . ILE A 1 88 ? 2.498 -5.113 4.667 1.00 92.19 88 ILE A O 1
ATOM 738 N N . GLN A 1 89 ? 3.406 -3.090 4.282 1.00 92.81 89 GLN A N 1
ATOM 739 C CA . GLN A 1 89 ? 3.613 -2.702 5.672 1.00 92.81 89 GLN A CA 1
ATOM 740 C C . GLN A 1 89 ? 2.834 -1.422 5.960 1.00 92.81 89 GLN A C 1
ATOM 742 O O . GLN A 1 89 ? 3.151 -0.362 5.423 1.00 92.81 89 GLN A O 1
ATOM 747 N N . LEU A 1 90 ? 1.849 -1.497 6.848 1.00 90.94 90 LEU A N 1
ATOM 748 C CA . LEU A 1 90 ? 1.053 -0.352 7.271 1.00 90.94 90 LEU A CA 1
ATOM 749 C C . LEU A 1 90 ? 1.896 0.582 8.157 1.00 90.94 90 LEU A C 1
ATOM 751 O O . LEU A 1 90 ? 2.542 0.157 9.120 1.00 90.94 90 LEU A O 1
ATOM 755 N N . LEU A 1 91 ? 1.859 1.875 7.839 1.00 89.12 91 LEU A N 1
ATOM 756 C CA . LEU A 1 91 ? 2.602 2.949 8.506 1.00 89.12 91 LEU A CA 1
ATOM 757 C C . LEU A 1 91 ? 1.713 3.823 9.382 1.00 89.12 91 LEU A C 1
ATOM 759 O O . LEU A 1 91 ? 2.118 4.226 10.469 1.00 89.12 91 LEU A O 1
ATOM 763 N N . SER A 1 92 ? 0.499 4.108 8.920 1.00 88.19 92 SER A N 1
ATOM 764 C CA . SER A 1 92 ? -0.481 4.899 9.661 1.00 88.19 92 SER A CA 1
ATOM 765 C C . SER A 1 92 ? -1.890 4.419 9.357 1.00 88.19 92 SER A C 1
ATOM 767 O O . SER A 1 92 ? -2.162 3.990 8.241 1.00 88.19 92 SER A O 1
ATOM 769 N N . CYS A 1 93 ? -2.788 4.538 10.332 1.00 88.94 93 CYS A N 1
ATOM 770 C CA . CYS A 1 93 ? -4.203 4.205 10.190 1.00 88.94 93 CYS A CA 1
ATOM 771 C C . CYS A 1 93 ? -5.033 5.194 11.014 1.00 88.94 93 CYS A C 1
ATOM 773 O O . CYS A 1 93 ? -4.857 5.269 12.236 1.00 88.94 93 CYS A O 1
ATOM 775 N N . SER A 1 94 ? -5.924 5.939 10.361 1.00 87.19 94 SER A N 1
ATOM 776 C CA . SER A 1 94 ? -6.819 6.925 10.979 1.00 87.19 94 SER A CA 1
ATOM 777 C C . SER A 1 94 ? -8.264 6.623 10.599 1.00 87.19 94 SER A C 1
ATOM 779 O O . SER A 1 94 ? -8.567 6.492 9.425 1.00 87.19 94 SER A O 1
ATOM 781 N N . PHE A 1 95 ? -9.168 6.544 11.574 1.00 87.44 95 PHE A N 1
ATOM 782 C CA . PHE A 1 95 ? -10.602 6.302 11.346 1.00 87.44 95 PHE A CA 1
ATOM 783 C C . PHE A 1 95 ? -11.419 7.604 11.369 1.00 87.44 95 PHE A C 1
ATOM 785 O O . PHE A 1 95 ? -12.603 7.609 11.700 1.00 87.44 95 PHE A O 1
ATOM 792 N N . GLU A 1 96 ? -10.788 8.744 11.074 1.00 84.00 96 GLU A N 1
ATOM 793 C CA . GLU A 1 96 ? -11.444 10.052 11.190 1.00 84.00 96 GLU A CA 1
ATOM 794 C C . GLU A 1 96 ? -12.590 10.270 10.200 1.00 84.00 96 GLU A C 1
ATOM 796 O O . GLU A 1 96 ? -13.532 10.992 10.528 1.00 84.00 96 GLU A O 1
ATOM 801 N N . ASN A 1 97 ? -12.554 9.571 9.064 1.00 76.94 97 ASN A N 1
ATOM 802 C CA . ASN A 1 97 ? -13.597 9.596 8.039 1.00 76.94 97 ASN A CA 1
ATOM 803 C C . ASN A 1 97 ? -14.635 8.470 8.203 1.00 76.94 97 ASN A C 1
ATOM 805 O O . ASN A 1 97 ? -15.547 8.358 7.391 1.00 76.94 97 ASN A O 1
ATOM 809 N N . GLY A 1 98 ? -14.536 7.653 9.257 1.00 79.50 98 GLY A N 1
ATOM 810 C CA . GLY A 1 98 ? -15.435 6.528 9.511 1.00 79.50 98 GLY A CA 1
ATOM 811 C C . GLY A 1 98 ? -14.719 5.174 9.488 1.00 79.50 98 GLY A C 1
ATOM 812 O O . GLY A 1 98 ? -13.516 5.108 9.754 1.00 79.50 98 GLY A O 1
ATOM 813 N N . PRO A 1 99 ? -15.446 4.074 9.218 1.00 80.25 99 PRO A N 1
ATOM 814 C CA . PRO A 1 99 ? -14.915 2.724 9.372 1.00 80.25 99 PRO A CA 1
ATOM 815 C C . PRO A 1 99 ? -13.912 2.340 8.277 1.00 80.25 99 PRO A C 1
ATOM 817 O O . PRO A 1 99 ? -13.105 1.449 8.510 1.00 80.25 99 PRO A O 1
ATOM 820 N N . LEU A 1 100 ? -13.915 3.013 7.120 1.00 82.12 100 LEU A N 1
ATOM 821 C CA . LEU A 1 100 ? -12.827 2.934 6.143 1.00 82.12 100 LEU A CA 1
ATOM 822 C C . LEU A 1 100 ? -11.715 3.907 6.550 1.00 82.12 100 LEU A C 1
ATOM 824 O O . LEU A 1 100 ? -11.924 5.122 6.489 1.00 82.12 100 LEU A O 1
ATOM 828 N N . PRO A 1 101 ? -10.553 3.408 7.004 1.00 83.62 101 PRO A N 1
ATOM 829 C CA . PRO A 1 101 ? -9.520 4.281 7.517 1.00 83.62 101 PRO A CA 1
ATOM 830 C C . PRO A 1 101 ? -8.734 4.961 6.397 1.00 83.62 101 PRO A C 1
ATOM 832 O O . PRO A 1 101 ? -8.521 4.400 5.326 1.00 83.62 101 PRO A O 1
ATOM 835 N N . ILE A 1 102 ? -8.205 6.140 6.710 1.00 85.44 102 ILE A N 1
ATOM 836 C CA . ILE A 1 102 ? -7.088 6.733 5.985 1.00 85.44 102 ILE A CA 1
ATOM 837 C C . ILE A 1 102 ? -5.833 5.937 6.330 1.00 85.44 102 ILE A C 1
ATOM 839 O O . ILE A 1 102 ? -5.484 5.804 7.513 1.00 85.44 102 ILE A O 1
ATOM 843 N N . ILE A 1 103 ? -5.145 5.429 5.313 1.00 86.25 103 ILE A N 1
ATOM 844 C CA . ILE A 1 103 ? -3.963 4.587 5.478 1.00 86.25 103 ILE A CA 1
ATOM 845 C C . ILE A 1 103 ? -2.745 5.136 4.751 1.00 86.25 103 ILE A C 1
ATOM 847 O O . ILE A 1 103 ? -2.835 5.744 3.690 1.00 86.25 103 ILE A O 1
ATOM 851 N N . SER A 1 104 ? -1.581 4.868 5.331 1.00 87.50 104 SER A N 1
ATOM 852 C CA . SER A 1 104 ? -0.308 4.964 4.621 1.00 87.50 104 SER A CA 1
ATOM 853 C C . SER A 1 104 ? 0.430 3.644 4.772 1.00 87.50 104 SER A C 1
ATOM 855 O O . SER A 1 104 ? 0.347 3.029 5.839 1.00 87.50 104 SER A O 1
ATOM 857 N N . ALA A 1 105 ? 1.157 3.213 3.747 1.00 88.75 105 ALA A N 1
ATOM 858 C CA . ALA A 1 105 ? 1.872 1.943 3.738 1.00 88.75 105 ALA A CA 1
ATOM 859 C C . ALA A 1 105 ? 3.161 2.007 2.905 1.00 88.75 105 ALA A C 1
ATOM 861 O O . ALA A 1 105 ? 3.314 2.879 2.053 1.00 88.75 105 ALA A O 1
ATOM 862 N N . TYR A 1 106 ? 4.068 1.061 3.137 1.00 91.50 106 TYR A N 1
ATOM 863 C CA . TYR A 1 106 ? 5.066 0.661 2.145 1.00 91.50 106 TYR A CA 1
ATOM 864 C C . TYR A 1 106 ? 4.567 -0.578 1.407 1.00 91.50 106 TYR A C 1
ATOM 866 O O . TYR A 1 106 ? 4.053 -1.490 2.052 1.00 91.50 106 TYR A O 1
ATOM 874 N N . ALA A 1 107 ? 4.743 -0.632 0.090 1.00 91.12 107 ALA A N 1
ATOM 875 C CA . ALA A 1 107 ? 4.484 -1.813 -0.725 1.00 91.12 107 ALA A CA 1
ATOM 876 C C . ALA A 1 107 ? 5.741 -2.201 -1.511 1.00 91.12 107 ALA A C 1
ATOM 878 O O . ALA A 1 107 ? 6.318 -1.369 -2.206 1.00 91.12 107 ALA A O 1
ATOM 879 N N . GLU A 1 108 ? 6.162 -3.461 -1.406 1.00 93.31 108 GLU A N 1
ATOM 880 C CA . GLU A 1 108 ? 7.311 -3.992 -2.148 1.00 93.31 108 GLU A CA 1
ATOM 881 C C . GLU A 1 108 ? 6.863 -4.613 -3.468 1.00 93.31 108 GLU A C 1
ATOM 883 O O . GLU A 1 108 ? 6.052 -5.537 -3.473 1.00 93.31 108 GLU A O 1
ATOM 888 N N . PHE A 1 109 ? 7.462 -4.192 -4.576 1.00 90.94 109 PHE A N 1
ATOM 889 C CA . PHE A 1 109 ? 7.271 -4.769 -5.902 1.00 90.94 109 PHE A CA 1
ATOM 890 C C . PHE A 1 109 ? 8.569 -5.372 -6.437 1.00 90.94 109 PHE A C 1
ATOM 892 O O . PHE A 1 109 ? 9.670 -4.919 -6.127 1.00 90.94 109 PHE A O 1
ATOM 899 N N . GLN A 1 110 ? 8.430 -6.379 -7.299 1.00 91.19 110 GLN A N 1
ATOM 900 C CA . GLN A 1 110 ? 9.511 -6.831 -8.171 1.00 91.19 110 GLN A CA 1
ATOM 901 C C . GLN A 1 110 ? 9.196 -6.414 -9.600 1.00 91.19 110 GLN A C 1
ATOM 903 O O . GLN A 1 110 ? 8.320 -6.990 -10.245 1.00 91.19 110 GLN A O 1
ATOM 908 N N . LEU A 1 111 ? 9.924 -5.413 -10.083 1.00 88.50 111 LEU A N 1
ATOM 909 C CA . LEU A 1 111 ? 9.788 -4.901 -11.439 1.00 88.50 111 LEU A CA 1
ATOM 910 C C . LEU A 1 111 ? 10.902 -5.473 -12.304 1.00 88.50 111 LEU A C 1
ATOM 912 O O . LEU A 1 111 ? 12.057 -5.531 -11.887 1.00 88.50 111 LEU A O 1
ATOM 916 N N . THR A 1 112 ? 10.564 -5.920 -13.511 1.00 89.25 112 THR A N 1
ATOM 917 C CA . THR A 1 112 ? 11.565 -6.426 -14.453 1.00 89.25 112 THR A CA 1
ATOM 918 C C . THR A 1 112 ? 11.736 -5.441 -15.586 1.00 89.25 112 THR A C 1
ATOM 920 O O . THR A 1 112 ? 10.784 -5.175 -16.301 1.00 89.25 112 THR A O 1
ATOM 923 N N . PHE A 1 113 ? 12.949 -4.949 -15.787 1.00 88.06 113 PHE A N 1
ATOM 924 C CA . PHE A 1 113 ? 13.285 -4.008 -16.847 1.00 88.06 113 PHE A CA 1
ATOM 925 C C . PHE A 1 113 ? 14.115 -4.683 -17.948 1.00 88.06 113 PHE A C 1
ATOM 927 O O . PHE A 1 113 ? 14.802 -5.693 -17.728 1.00 88.06 113 PHE A O 1
ATOM 934 N N . ASP A 1 114 ? 14.054 -4.155 -19.166 1.00 88.50 114 ASP A N 1
ATOM 935 C CA . ASP A 1 114 ? 14.889 -4.591 -20.289 1.00 88.50 114 ASP A CA 1
ATOM 936 C C . ASP A 1 114 ? 16.347 -4.114 -20.162 1.00 88.50 114 ASP A C 1
ATOM 938 O O . ASP A 1 114 ? 17.264 -4.789 -20.642 1.00 88.50 114 ASP A O 1
ATOM 942 N N . ARG A 1 115 ? 16.552 -3.030 -19.411 1.00 86.94 115 ARG A N 1
ATOM 943 C CA . ARG A 1 115 ? 17.827 -2.415 -19.038 1.00 86.94 115 ARG A CA 1
ATOM 944 C C . ARG A 1 115 ? 18.013 -2.398 -17.514 1.00 86.94 115 ARG A C 1
ATOM 946 O O . ARG A 1 115 ? 17.023 -2.448 -16.791 1.00 86.94 115 ARG A O 1
ATOM 953 N N . PRO A 1 116 ? 19.253 -2.342 -17.005 1.00 87.62 116 PRO A N 1
ATOM 954 C CA . PRO A 1 116 ? 19.477 -2.130 -15.581 1.00 87.62 116 PRO A CA 1
ATOM 955 C C . PRO A 1 116 ? 19.155 -0.677 -15.204 1.00 87.62 116 PRO A C 1
ATOM 957 O O . PRO A 1 116 ? 19.495 0.230 -15.963 1.00 87.62 116 PRO A O 1
ATOM 960 N N . LEU A 1 117 ? 18.570 -0.472 -14.024 1.00 85.81 117 LEU A N 1
ATOM 961 C CA . LEU A 1 117 ? 18.533 0.827 -13.345 1.00 85.81 117 LEU A CA 1
ATOM 962 C C . LEU A 1 117 ? 19.695 0.901 -12.351 1.00 85.81 117 LEU A C 1
ATOM 964 O O . LEU A 1 117 ? 19.911 -0.044 -11.584 1.00 85.81 117 LEU A O 1
ATOM 968 N N . ARG A 1 118 ? 20.481 1.979 -12.390 1.00 85.38 118 ARG A N 1
ATOM 969 C CA . ARG A 1 118 ? 21.693 2.110 -11.562 1.00 85.38 118 ARG A CA 1
ATOM 970 C C . ARG A 1 118 ? 21.418 2.616 -10.153 1.00 85.38 118 ARG A C 1
ATOM 972 O O . ARG A 1 118 ? 22.128 2.215 -9.235 1.00 85.38 118 ARG A O 1
ATOM 979 N N . ASP A 1 119 ? 20.428 3.484 -10.000 1.00 85.69 119 ASP A N 1
ATOM 980 C CA . ASP A 1 119 ? 20.061 4.116 -8.737 1.00 85.69 119 ASP A CA 1
ATOM 981 C C . ASP A 1 119 ? 18.614 4.627 -8.774 1.00 85.69 119 ASP A C 1
ATOM 983 O O . ASP A 1 119 ? 17.937 4.566 -9.805 1.00 85.69 119 ASP A O 1
ATOM 987 N N . THR A 1 120 ? 18.129 5.108 -7.626 1.00 84.62 120 THR A N 1
ATOM 988 C CA . THR A 1 120 ? 16.772 5.650 -7.482 1.00 84.62 120 THR A CA 1
ATOM 989 C C . THR A 1 120 ? 16.528 6.866 -8.380 1.00 84.62 120 THR A C 1
ATOM 991 O O . THR A 1 120 ? 15.400 7.076 -8.808 1.00 84.62 120 THR A O 1
ATOM 994 N N . GLY A 1 121 ? 17.566 7.634 -8.727 1.00 86.44 121 GLY A N 1
ATOM 995 C CA . GLY A 1 121 ? 17.449 8.749 -9.669 1.00 86.44 121 GLY A CA 1
ATOM 996 C C . GLY A 1 121 ? 17.046 8.272 -11.063 1.00 86.44 121 GLY A C 1
ATOM 997 O O . GLY A 1 121 ? 16.095 8.793 -11.632 1.00 86.44 121 GLY A O 1
ATOM 998 N N . GLU A 1 122 ? 17.684 7.213 -11.572 1.00 88.62 122 GLU A N 1
ATOM 999 C CA . GLU A 1 122 ? 17.293 6.607 -12.854 1.00 88.62 122 GLU A CA 1
ATOM 1000 C C . GLU A 1 122 ? 15.875 5.990 -12.815 1.00 88.62 122 GLU A C 1
ATOM 1002 O O . GLU A 1 122 ? 15.208 5.937 -13.852 1.00 88.62 122 GLU A O 1
ATOM 1007 N N . LEU A 1 123 ? 15.393 5.536 -11.645 1.00 85.94 123 LEU A N 1
ATOM 1008 C CA . LEU A 1 123 ? 13.995 5.113 -11.473 1.00 85.94 123 LEU A CA 1
ATOM 1009 C C . LEU A 1 123 ? 13.035 6.309 -11.553 1.00 85.94 123 LEU A C 1
ATOM 1011 O O . LEU A 1 123 ? 12.025 6.205 -12.246 1.00 85.94 123 LEU A O 1
ATOM 1015 N N . TYR A 1 124 ? 13.351 7.429 -10.895 1.00 84.56 124 TYR A N 1
ATOM 1016 C CA . TYR A 1 124 ? 12.539 8.648 -10.963 1.00 84.56 124 TYR A CA 1
ATOM 1017 C C . TYR A 1 124 ? 12.506 9.234 -12.371 1.00 84.56 124 TYR A C 1
ATOM 1019 O O . TYR A 1 124 ? 11.425 9.526 -12.869 1.00 84.56 124 TYR A O 1
ATOM 1027 N N . ASP A 1 125 ? 13.648 9.317 -13.058 1.00 85.94 125 ASP A N 1
ATOM 1028 C CA . ASP A 1 125 ? 13.704 9.779 -14.449 1.00 85.94 125 ASP A CA 1
ATOM 1029 C C . ASP A 1 125 ? 12.815 8.913 -15.355 1.00 85.94 125 ASP A C 1
ATOM 1031 O O . ASP A 1 125 ? 12.141 9.413 -16.258 1.00 85.94 125 ASP A O 1
ATOM 1035 N N . TRP A 1 126 ? 12.809 7.596 -15.125 1.00 84.50 126 TRP A N 1
ATOM 1036 C CA . TRP A 1 126 ? 11.914 6.685 -15.828 1.00 84.50 126 TRP A CA 1
ATOM 1037 C C . TRP A 1 126 ? 10.445 6.897 -15.430 1.00 84.50 126 TRP A C 1
ATOM 1039 O O . TRP A 1 126 ? 9.586 6.899 -16.308 1.00 84.50 126 TRP A O 1
ATOM 1049 N N . GLN A 1 127 ? 10.129 7.124 -14.154 1.00 80.06 127 GLN A N 1
ATOM 1050 C CA . GLN A 1 127 ? 8.767 7.448 -1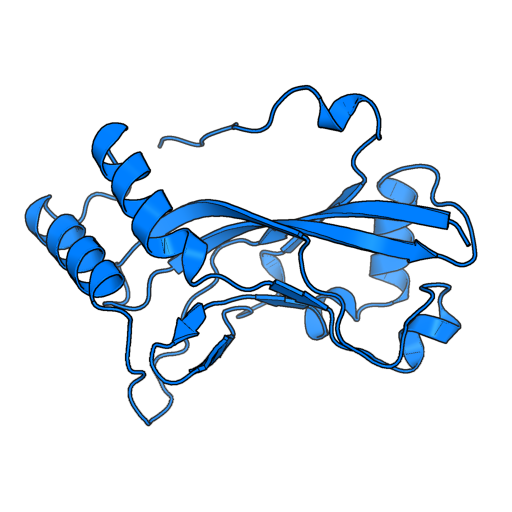3.717 1.00 80.06 127 GLN A CA 1
ATOM 1051 C C . GLN A 1 127 ? 8.268 8.746 -14.374 1.00 80.06 127 GLN A C 1
ATOM 1053 O O . GLN A 1 127 ? 7.198 8.743 -14.976 1.00 80.06 127 GLN A O 1
ATOM 1058 N N . GLU A 1 128 ? 9.061 9.819 -14.352 1.00 80.12 128 GLU A N 1
ATOM 1059 C CA . GLU A 1 128 ? 8.717 11.117 -14.950 1.00 80.12 128 GLU A CA 1
ATOM 1060 C C . GLU A 1 128 ? 8.511 11.034 -16.467 1.00 80.12 128 GLU A C 1
ATOM 1062 O O . GLU A 1 128 ? 7.588 11.638 -17.008 1.00 80.12 128 GLU A O 1
ATOM 1067 N N . GLN A 1 129 ? 9.349 10.268 -17.174 1.00 77.31 129 GLN A N 1
ATOM 1068 C CA . GLN A 1 129 ? 9.203 10.067 -18.623 1.00 77.31 129 GLN A CA 1
ATOM 1069 C C . GLN A 1 129 ? 7.916 9.344 -18.995 1.00 77.31 129 GLN A C 1
ATOM 1071 O O . GLN A 1 129 ? 7.483 9.400 -20.148 1.00 77.31 129 GLN A O 1
ATOM 1076 N N . THR A 1 130 ? 7.366 8.602 -18.045 1.00 71.25 130 THR A N 1
ATOM 1077 C CA . THR A 1 130 ? 6.294 7.672 -18.316 1.00 71.25 130 THR A CA 1
ATOM 1078 C C . THR A 1 130 ? 4.957 8.154 -17.760 1.00 71.25 130 THR A C 1
ATOM 1080 O O . THR A 1 130 ? 3.937 7.758 -18.312 1.00 71.25 130 THR A O 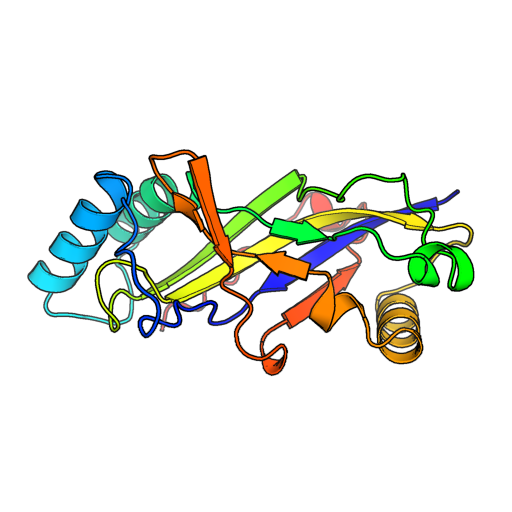1
ATOM 1083 N N . ASP A 1 131 ? 4.956 9.051 -16.761 1.00 66.81 131 ASP A N 1
ATOM 1084 C CA . ASP A 1 131 ? 3.795 9.775 -16.196 1.00 66.81 131 ASP A CA 1
ATOM 1085 C C . ASP A 1 131 ? 2.612 8.866 -15.787 1.00 66.81 131 ASP A C 1
ATOM 1087 O O . ASP A 1 131 ? 1.519 9.338 -15.495 1.00 66.81 131 ASP A O 1
ATOM 1091 N N . TRP A 1 132 ? 2.800 7.537 -15.784 1.00 67.62 132 TRP A N 1
ATOM 1092 C CA . TRP A 1 132 ? 1.716 6.549 -15.703 1.00 67.62 132 TRP A CA 1
ATOM 1093 C C . TRP A 1 132 ? 1.702 5.767 -14.401 1.00 67.62 132 TRP A C 1
ATOM 1095 O O . TRP A 1 132 ? 0.657 5.235 -14.044 1.00 67.62 132 TRP A O 1
ATOM 1105 N N . LEU A 1 133 ? 2.831 5.666 -13.692 1.00 66.19 133 LEU A N 1
ATOM 1106 C CA . LEU A 1 133 ? 2.891 4.927 -12.425 1.00 66.19 133 LEU A CA 1
ATOM 1107 C C . LEU A 1 133 ? 1.946 5.515 -11.387 1.00 66.19 133 LEU A C 1
ATOM 1109 O O . LEU A 1 133 ? 1.398 4.779 -10.572 1.00 66.19 133 LEU A O 1
ATOM 1113 N N . ASP A 1 134 ? 1.722 6.820 -11.487 1.00 61.62 134 ASP A N 1
ATOM 1114 C CA . ASP A 1 134 ? 0.679 7.523 -10.770 1.00 61.62 134 ASP A CA 1
ATOM 1115 C C . ASP A 1 134 ? -0.673 6.841 -11.055 1.00 61.62 134 ASP A C 1
ATOM 1117 O O . ASP A 1 134 ? -1.287 6.315 -10.136 1.00 61.62 134 ASP A O 1
ATOM 1121 N N . TRP A 1 135 ? -1.068 6.675 -12.318 1.00 67.94 135 TRP A N 1
ATOM 1122 C CA . TRP A 1 135 ? -2.375 6.134 -12.722 1.00 67.94 135 TRP A CA 1
ATOM 1123 C C . TRP A 1 135 ? -2.549 4.611 -12.629 1.00 67.94 135 TRP A C 1
ATOM 1125 O O . TRP A 1 135 ? -3.665 4.146 -12.416 1.00 67.94 135 TRP A O 1
ATOM 1135 N N . ALA A 1 136 ? -1.495 3.816 -12.821 1.00 79.56 136 ALA A N 1
ATOM 1136 C CA . ALA A 1 136 ? -1.614 2.352 -12.852 1.00 79.56 136 ALA A CA 1
ATOM 1137 C C . ALA A 1 136 ? -1.392 1.685 -11.493 1.00 79.56 136 ALA A C 1
ATOM 1139 O O . ALA A 1 136 ? -1.638 0.482 -11.348 1.00 79.56 136 ALA A O 1
ATOM 1140 N N . LEU A 1 137 ? -0.868 2.424 -10.514 1.00 83.44 137 LEU A N 1
ATOM 1141 C CA . LEU A 1 137 ? -0.755 1.928 -9.156 1.00 83.44 137 LEU A CA 1
ATOM 1142 C C . LEU A 1 137 ? -2.129 1.984 -8.490 1.00 83.44 137 LEU A C 1
ATOM 1144 O O . LEU A 1 137 ? -2.636 3.051 -8.160 1.00 83.44 137 LEU A O 1
ATOM 1148 N N . CYS A 1 138 ? -2.689 0.813 -8.225 1.00 85.75 138 CYS A N 1
ATOM 1149 C CA . CYS A 1 138 ? -3.858 0.658 -7.376 1.00 85.75 138 CYS A CA 1
ATOM 1150 C C . CYS A 1 138 ? -3.399 0.266 -5.974 1.00 85.75 138 CYS A C 1
ATOM 1152 O O . CYS A 1 138 ? -2.564 -0.634 -5.808 1.00 85.75 138 CYS A O 1
ATOM 1154 N N . PHE A 1 139 ? -3.972 0.889 -4.954 1.00 86.62 139 PHE A N 1
ATOM 1155 C CA . PHE A 1 139 ? -3.688 0.574 -3.560 1.00 86.62 139 PHE A CA 1
ATOM 1156 C C . PHE A 1 139 ? -4.934 0.788 -2.739 1.00 86.62 139 PHE A C 1
ATOM 1158 O O . PHE A 1 139 ? -5.472 1.878 -2.763 1.00 86.62 139 PHE A O 1
ATOM 1165 N N . GLY A 1 140 ? -5.331 -0.182 -1.928 1.00 85.50 140 GLY A N 1
ATOM 1166 C CA . GLY A 1 140 ? -6.438 0.036 -1.014 1.00 85.50 140 GLY A CA 1
ATOM 1167 C C . GLY A 1 140 ? -6.829 -1.208 -0.248 1.00 85.50 140 GLY A C 1
ATOM 1168 O O . GLY A 1 140 ? -5.963 -1.958 0.208 1.00 85.50 140 GLY A O 1
ATOM 1169 N N . PHE A 1 141 ? -8.133 -1.405 -0.072 1.00 83.88 141 PHE A N 1
ATOM 1170 C CA . PHE A 1 141 ? -8.684 -2.473 0.756 1.00 83.88 141 PHE A CA 1
ATOM 1171 C C . PHE A 1 141 ? -9.403 -3.533 -0.065 1.00 83.88 141 PHE A C 1
ATOM 1173 O O . PHE A 1 141 ? -10.256 -3.236 -0.894 1.00 83.88 141 PHE A O 1
ATOM 1180 N N . ARG A 1 142 ? -9.130 -4.790 0.263 1.00 86.81 142 ARG A N 1
ATOM 1181 C CA . ARG A 1 142 ? -10.002 -5.916 -0.040 1.00 86.81 142 ARG A CA 1
ATOM 1182 C C . ARG A 1 142 ? -11.119 -5.962 0.990 1.00 86.81 142 ARG A C 1
ATOM 1184 O O . ARG A 1 142 ? -10.881 -5.976 2.201 1.00 86.81 142 ARG A O 1
ATOM 1191 N N . LEU A 1 143 ? -12.335 -5.984 0.483 1.00 83.00 143 LEU A N 1
ATOM 1192 C CA . LEU A 1 143 ? -13.570 -6.065 1.234 1.00 83.00 143 LEU A CA 1
ATOM 1193 C C . LEU A 1 143 ? -13.914 -7.527 1.529 1.00 83.00 143 LEU A C 1
ATOM 1195 O O . LEU A 1 143 ? -13.324 -8.465 0.988 1.00 83.00 143 LEU A O 1
ATOM 1199 N N . GLN A 1 144 ? -14.866 -7.735 2.436 1.00 81.38 144 GLN A N 1
ATOM 1200 C CA . GLN A 1 144 ? -15.239 -9.082 2.868 1.00 81.38 144 GLN A CA 1
ATOM 1201 C C . GLN A 1 144 ? -15.925 -9.898 1.757 1.00 81.38 144 GLN A C 1
ATOM 1203 O O . GLN A 1 144 ? -15.888 -11.126 1.787 1.00 81.38 144 GLN A O 1
ATOM 1208 N N . ASP A 1 145 ? -16.550 -9.226 0.797 1.00 79.81 145 ASP A N 1
ATOM 1209 C CA . ASP A 1 145 ? -17.228 -9.803 -0.366 1.00 79.81 145 ASP A CA 1
ATOM 1210 C C . ASP A 1 145 ? -16.302 -9.984 -1.580 1.00 79.81 145 ASP A C 1
ATOM 1212 O O . ASP A 1 145 ? -16.786 -10.146 -2.696 1.00 79.81 145 ASP A O 1
ATOM 1216 N N . GLU A 1 146 ? -14.982 -9.962 -1.362 1.00 75.69 146 GLU A N 1
ATOM 1217 C CA . GLU A 1 146 ? -13.947 -9.987 -2.408 1.00 75.69 146 GLU A CA 1
ATOM 1218 C C . GLU A 1 146 ? -13.930 -8.736 -3.301 1.00 75.69 146 GLU A C 1
ATOM 1220 O O . GLU A 1 146 ? -13.124 -8.660 -4.229 1.00 75.69 146 GLU A O 1
ATOM 1225 N N . GLY A 1 147 ? -14.760 -7.732 -2.996 1.00 79.06 147 GLY A N 1
ATOM 1226 C CA . GLY A 1 147 ? -14.664 -6.416 -3.604 1.00 79.06 147 GLY A CA 1
ATOM 1227 C C . GLY A 1 147 ? -13.328 -5.753 -3.281 1.00 79.06 147 GLY A C 1
ATOM 1228 O O . GLY A 1 147 ? -12.693 -6.029 -2.262 1.00 79.06 147 GLY A O 1
ATOM 1229 N N . GLU A 1 148 ? -12.901 -4.850 -4.149 1.00 82.06 148 GLU A N 1
ATOM 1230 C CA . GLU A 1 148 ? -11.729 -4.019 -3.921 1.00 82.06 148 GLU A CA 1
ATOM 1231 C C . GLU A 1 148 ? -12.160 -2.566 -3.900 1.00 82.06 148 GLU A C 1
ATOM 1233 O O . GLU A 1 148 ? -12.988 -2.129 -4.699 1.00 82.06 148 GLU A O 1
ATOM 1238 N N . TRP A 1 149 ? -11.600 -1.837 -2.951 1.00 76.25 149 TRP A N 1
ATOM 1239 C CA . TRP A 1 149 ? -11.753 -0.408 -2.851 1.00 76.25 149 TRP A CA 1
ATOM 1240 C C . TRP A 1 149 ? -10.386 0.236 -3.064 1.00 76.25 149 TRP A C 1
ATOM 1242 O O . TRP A 1 149 ? -9.451 -0.060 -2.313 1.00 76.25 149 TRP A O 1
ATOM 1252 N N . ASP A 1 150 ? -10.293 1.094 -4.080 1.00 75.31 150 ASP A N 1
ATOM 1253 C CA . ASP A 1 150 ? -9.057 1.781 -4.438 1.00 75.31 150 ASP A CA 1
ATOM 1254 C C . ASP A 1 150 ? -8.918 3.098 -3.670 1.00 75.31 150 ASP A C 1
ATOM 1256 O O . ASP A 1 150 ? -9.805 3.951 -3.676 1.00 75.31 150 ASP A O 1
ATOM 1260 N N . ALA A 1 151 ? -7.792 3.226 -2.981 1.00 66.69 151 ALA A N 1
ATOM 1261 C CA . ALA A 1 151 ? -7.428 4.317 -2.089 1.00 66.69 151 ALA A CA 1
ATOM 1262 C C . ALA A 1 151 ? -6.571 5.387 -2.740 1.00 66.69 151 ALA A C 1
ATOM 1264 O O . ALA A 1 151 ? -6.225 6.358 -2.063 1.00 66.69 151 ALA A O 1
ATOM 1265 N N . THR A 1 152 ? -6.194 5.227 -4.005 1.00 65.38 152 THR A N 1
ATOM 1266 C CA . THR A 1 152 ? -5.397 6.208 -4.743 1.00 65.38 152 THR A CA 1
ATOM 1267 C C . THR A 1 152 ? -6.238 7.429 -5.122 1.00 65.38 152 THR A C 1
ATOM 1269 O O . THR A 1 152 ? -6.615 7.641 -6.268 1.00 65.38 152 THR A O 1
ATOM 1272 N N . TRP A 1 153 ? -6.527 8.273 -4.128 1.00 51.72 153 TRP A N 1
ATOM 1273 C CA . TRP A 1 153 ? -7.098 9.605 -4.321 1.00 51.72 153 TRP A CA 1
ATOM 1274 C C . TRP A 1 153 ? -5.962 10.640 -4.277 1.00 51.72 153 TRP A C 1
ATOM 1276 O O . TRP A 1 153 ? -5.314 10.807 -3.248 1.00 51.72 153 TRP A O 1
ATOM 1286 N N . GLU A 1 154 ? -5.711 11.285 -5.421 1.00 51.16 154 GLU A N 1
ATOM 1287 C CA . GLU A 1 154 ? -4.629 12.245 -5.703 1.00 51.16 154 GLU A CA 1
ATOM 1288 C C . GLU A 1 154 ? -3.197 11.698 -5.484 1.00 51.16 154 GLU A C 1
ATOM 1290 O O . GLU A 1 154 ? -2.662 11.651 -4.377 1.00 51.16 154 GLU A O 1
ATOM 1295 N N . HIS A 1 155 ? -2.513 11.361 -6.585 1.00 50.34 155 HIS A N 1
ATOM 1296 C CA . HIS A 1 155 ? -1.151 10.795 -6.643 1.00 50.34 155 HIS A CA 1
ATOM 1297 C C . HIS A 1 155 ? -0.037 11.629 -5.973 1.00 50.34 155 HIS A C 1
ATOM 1299 O O . HIS A 1 155 ? 1.095 11.168 -5.857 1.00 50.34 155 HIS A O 1
ATOM 1305 N N . GLY A 1 156 ? -0.347 12.806 -5.416 1.00 51.69 156 GLY A N 1
ATOM 1306 C CA . GLY A 1 156 ? 0.588 13.632 -4.640 1.00 51.69 156 GLY A CA 1
ATOM 1307 C C . GLY A 1 156 ? 1.103 12.990 -3.338 1.00 51.69 156 GLY A C 1
ATOM 1308 O O . GLY A 1 156 ? 1.909 13.598 -2.630 1.00 51.69 156 GLY A O 1
ATOM 1309 N N . GLY A 1 157 ? 0.641 11.781 -2.998 1.00 60.16 157 GLY A N 1
ATOM 1310 C CA . GLY A 1 157 ? 1.065 11.001 -1.835 1.00 60.16 157 GLY A CA 1
ATOM 1311 C C . GLY A 1 157 ? 1.969 9.795 -2.126 1.00 60.16 157 GLY A C 1
ATOM 1312 O O . GLY A 1 157 ? 2.356 9.124 -1.166 1.00 60.16 157 GLY A O 1
ATOM 1313 N N . ILE A 1 158 ? 2.299 9.494 -3.385 1.00 70.12 158 ILE A N 1
ATOM 1314 C CA . ILE A 1 158 ? 3.076 8.299 -3.751 1.00 70.12 158 ILE A CA 1
ATOM 1315 C C . ILE A 1 158 ? 4.547 8.667 -3.981 1.00 70.12 158 ILE A C 1
ATOM 1317 O O . ILE A 1 158 ? 4.853 9.710 -4.545 1.00 70.12 158 ILE A O 1
ATOM 1321 N N . ASP A 1 159 ? 5.460 7.828 -3.501 1.00 73.75 159 ASP A N 1
ATOM 1322 C CA . ASP A 1 159 ? 6.908 8.010 -3.636 1.00 73.75 159 ASP A CA 1
ATOM 1323 C C . ASP A 1 159 ? 7.571 6.636 -3.822 1.00 73.75 159 ASP A C 1
ATOM 1325 O O . ASP A 1 159 ? 7.176 5.689 -3.141 1.00 73.75 159 ASP A O 1
ATOM 1329 N N . PHE A 1 160 ? 8.516 6.483 -4.750 1.00 77.19 160 PHE A N 1
ATOM 1330 C CA . PHE A 1 160 ? 9.097 5.181 -5.110 1.00 77.19 160 PHE A CA 1
ATOM 1331 C C . PHE A 1 160 ? 10.605 5.146 -4.893 1.00 77.19 160 PHE A C 1
ATOM 1333 O O . PHE A 1 160 ? 11.334 6.010 -5.358 1.00 77.19 160 PHE A O 1
ATOM 1340 N N . GLU A 1 161 ? 11.103 4.078 -4.280 1.00 81.44 161 GLU A N 1
ATOM 1341 C CA . GLU A 1 161 ? 12.526 3.907 -3.998 1.00 81.44 161 GLU A CA 1
ATOM 1342 C C . GLU A 1 161 ? 13.027 2.547 -4.498 1.00 81.44 161 GLU A C 1
ATOM 1344 O O . GLU A 1 161 ? 12.368 1.520 -4.314 1.00 81.44 161 GLU A O 1
ATOM 1349 N N . LEU A 1 162 ? 14.214 2.509 -5.115 1.00 79.00 162 LEU A N 1
ATOM 1350 C CA . LEU A 1 162 ? 14.923 1.247 -5.341 1.00 79.00 162 LEU A CA 1
ATOM 1351 C C . LEU A 1 162 ? 15.559 0.792 -4.032 1.00 79.00 162 LEU A C 1
ATOM 1353 O O . LEU A 1 162 ? 16.295 1.553 -3.408 1.00 79.00 162 LEU A O 1
ATOM 1357 N N . ILE A 1 163 ? 15.336 -0.467 -3.653 1.00 78.25 163 ILE A N 1
ATOM 1358 C CA . ILE A 1 163 ? 16.097 -1.058 -2.550 1.00 78.25 163 ILE A CA 1
ATOM 1359 C C . ILE A 1 163 ? 17.403 -1.609 -3.110 1.00 78.25 163 ILE A C 1
ATOM 1361 O O . ILE A 1 163 ? 17.385 -2.450 -4.017 1.00 78.25 163 ILE A O 1
ATOM 1365 N N . ASP A 1 164 ? 18.534 -1.205 -2.528 1.00 61.66 164 ASP A N 1
ATOM 1366 C CA . ASP A 1 164 ? 19.772 -1.958 -2.709 1.00 61.66 164 ASP A CA 1
ATOM 1367 C C . ASP A 1 164 ? 19.542 -3.385 -2.169 1.00 61.66 164 ASP A C 1
ATOM 1369 O O . ASP A 1 164 ? 19.099 -3.552 -1.027 1.00 61.66 164 ASP A O 1
ATOM 1373 N N . PRO A 1 165 ? 19.843 -4.446 -2.937 1.00 54.31 165 PRO A N 1
ATOM 1374 C CA . PRO A 1 165 ? 19.769 -5.818 -2.440 1.00 54.31 165 PRO A CA 1
ATOM 1375 C C . PRO A 1 165 ? 20.484 -6.041 -1.092 1.00 54.31 165 PRO A C 1
ATOM 1377 O O . PRO A 1 165 ? 20.129 -6.970 -0.365 1.00 54.31 165 PRO A O 1
ATOM 1380 N N . ASN A 1 166 ? 21.474 -5.206 -0.753 1.00 43.94 166 ASN A N 1
ATOM 1381 C CA . ASN A 1 166 ? 22.211 -5.236 0.510 1.00 43.94 166 ASN A CA 1
ATOM 1382 C C . ASN A 1 166 ? 21.512 -4.489 1.664 1.00 43.94 166 ASN A C 1
ATOM 1384 O O . ASN A 1 166 ? 21.729 -4.854 2.820 1.00 43.94 166 ASN A O 1
ATOM 1388 N N . ASP A 1 167 ? 20.647 -3.514 1.376 1.00 50.84 167 ASP A N 1
ATOM 1389 C CA . ASP A 1 167 ? 19.878 -2.761 2.382 1.00 50.84 167 ASP A CA 1
ATOM 1390 C C . ASP A 1 167 ? 18.593 -3.494 2.803 1.00 50.84 167 ASP A C 1
ATOM 1392 O O . ASP A 1 167 ? 18.072 -3.282 3.901 1.00 50.84 167 ASP A O 1
ATOM 1396 N N . ALA A 1 168 ? 18.142 -4.467 2.001 1.00 47.59 168 ALA A N 1
ATOM 1397 C CA . ALA A 1 168 ? 16.995 -5.331 2.302 1.00 47.59 168 ALA A CA 1
ATOM 1398 C C . ALA A 1 168 ? 17.139 -6.148 3.610 1.00 47.59 168 ALA A C 1
ATOM 1400 O O . ALA A 1 168 ? 16.158 -6.705 4.108 1.00 47.59 168 ALA A O 1
ATOM 1401 N N . ILE A 1 169 ? 18.347 -6.237 4.184 1.00 39.81 169 ILE A N 1
ATOM 1402 C CA . ILE A 1 169 ? 18.637 -7.011 5.404 1.00 39.81 169 ILE A CA 1
ATOM 1403 C C . ILE A 1 169 ? 18.539 -6.146 6.677 1.00 39.81 169 ILE A C 1
ATOM 1405 O O . ILE A 1 169 ? 18.411 -6.688 7.778 1.00 39.81 169 ILE A O 1
ATOM 1409 N N . THR A 1 170 ? 18.524 -4.813 6.574 1.00 38.44 170 THR A N 1
ATOM 1410 C CA . THR A 1 170 ? 18.598 -3.934 7.752 1.00 38.44 170 THR A CA 1
ATOM 1411 C C . THR A 1 170 ? 17.695 -2.706 7.665 1.00 38.44 170 THR A C 1
ATOM 1413 O O . THR A 1 170 ? 18.164 -1.581 7.588 1.00 38.44 170 THR A O 1
ATOM 1416 N N . GLY A 1 171 ? 16.396 -2.925 7.862 1.00 37.69 171 GLY A N 1
ATOM 1417 C CA . GLY A 1 171 ? 15.583 -2.018 8.672 1.00 37.69 171 GLY A CA 1
ATOM 1418 C C . GLY A 1 171 ? 14.799 -0.929 7.944 1.00 37.69 171 GLY A C 1
ATOM 1419 O O . GLY A 1 171 ? 15.316 0.135 7.643 1.00 37.69 171 GLY A O 1
ATOM 1420 N N . HIS A 1 172 ? 13.479 -1.106 7.920 1.00 39.38 172 HIS A N 1
ATOM 1421 C CA . HIS A 1 172 ? 12.558 0.020 8.052 1.00 39.38 172 HIS A CA 1
ATOM 1422 C C . HIS A 1 172 ? 11.625 -0.219 9.243 1.00 39.38 172 HIS A C 1
ATOM 1424 O O . HIS A 1 172 ? 10.745 -1.084 9.223 1.00 39.38 172 HIS A O 1
ATOM 1430 N N . PRO A 1 173 ? 11.827 0.556 10.319 1.00 41.94 173 PRO A N 1
ATOM 1431 C CA . PRO A 1 173 ? 10.711 1.338 10.812 1.00 41.94 173 PRO A CA 1
ATOM 1432 C C . PRO A 1 173 ? 11.204 2.706 11.285 1.00 41.94 173 PRO A C 1
ATOM 1434 O O . PRO A 1 173 ? 11.492 2.886 12.467 1.00 41.94 173 PRO A O 1
ATOM 1437 N N . GLU A 1 174 ? 11.207 3.713 10.416 1.00 34.03 174 GLU A N 1
ATOM 1438 C CA . GLU A 1 174 ? 10.939 5.055 10.932 1.00 34.03 174 GLU A CA 1
ATOM 1439 C C . GLU A 1 174 ? 9.429 5.169 11.136 1.00 34.03 174 GLU A C 1
ATOM 1441 O O . GLU A 1 174 ? 8.666 5.627 10.287 1.00 34.03 174 GLU A O 1
ATOM 1446 N N . MET A 1 175 ? 8.984 4.660 12.290 1.00 33.03 175 MET A N 1
ATOM 1447 C CA . MET A 1 175 ? 7.711 5.067 12.863 1.00 33.03 175 MET A CA 1
ATOM 1448 C C . MET A 1 175 ? 7.800 6.568 13.131 1.00 33.03 175 MET A C 1
ATOM 1450 O O . MET A 1 175 ? 8.436 6.986 14.101 1.00 33.03 175 MET A O 1
ATOM 1454 N N . ILE A 1 176 ? 7.104 7.376 12.339 1.00 28.97 176 ILE A N 1
ATOM 1455 C CA . ILE A 1 176 ? 6.693 8.694 12.817 1.00 28.97 176 ILE A CA 1
ATOM 1456 C C . ILE A 1 176 ? 5.572 8.443 13.830 1.00 28.97 176 ILE A C 1
ATOM 1458 O O . ILE A 1 176 ? 4.389 8.395 13.502 1.00 28.97 176 ILE A O 1
ATOM 1462 N N . VAL A 1 177 ? 5.972 8.208 15.081 1.00 29.09 177 VAL A N 1
ATOM 1463 C CA . VAL A 1 177 ? 5.094 8.388 16.235 1.00 29.09 177 VAL A CA 1
ATOM 1464 C C . VAL A 1 177 ? 5.071 9.887 16.513 1.00 29.09 177 VAL A C 1
ATOM 1466 O O . VAL A 1 177 ? 6.006 10.421 17.105 1.00 29.09 177 VAL A O 1
ATOM 1469 N N . SER A 1 178 ? 4.015 10.565 16.070 1.00 31.36 178 SER A N 1
ATOM 1470 C CA . SER A 1 178 ? 3.652 11.907 16.541 1.00 31.36 178 SER A CA 1
ATOM 1471 C C . SER A 1 178 ? 2.267 11.870 17.167 1.00 31.36 178 SER A C 1
ATOM 1473 O O . SER A 1 178 ? 1.327 11.494 16.431 1.00 31.36 178 SER A O 1
#

Organism: NCBI:txid582672

Sequence (178 aa):
MYVHTVIARLKNGSADLTEDPTPILPPAIFQCEKLWQERGRRRSWSKEQWAYVRSAVEPWLYARIEPEDVHRENGLWHSERAIQARSIQLLSCSFENGPLPIISAYAEFQLTFDRPLRDTGELYDWQEQTDWLDWALCFGFRLQDEGEWDATWEHGGIDFELIDPNDAITGHPEMIVS

Secondary structure (DSSP, 8-state):
-EEEEEEEEEEEE---TT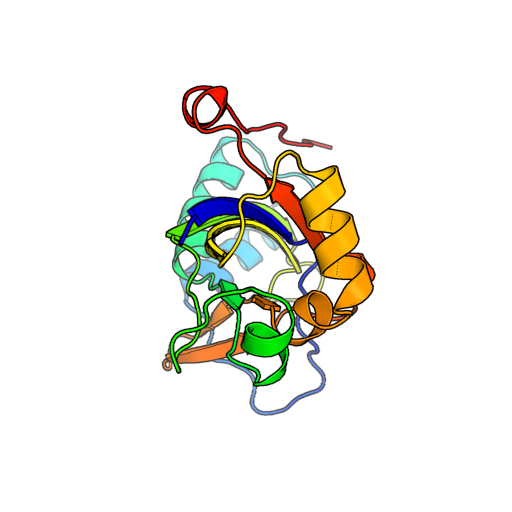SSSPP---HHHHHHHHHHHHTTS-SSPPHHHHHHHHHHHGGGEEEEE---THHHHTTB---SS-EE-SEEEEEEEE-TTSSS-EEEEEEEEEEEESS---SHHHHHHHHHHH--HHHHEEEEEE-TTS-EEE---SGGGEEEEEPPTTGGGS--------